Protein AF-A0A504YN11-F1 (afdb_monomer)

InterPro domains:
  IPR012340 Nucleic acid-binding, OB-fold [G3DSA:2.40.50.140] (60-131)
  IPR012340 Nucleic acid-binding, OB-fold [SSF50249] (58-128)
  IPR013238 RNA polymerase III, subunit Rpc25 [PF08292] (62-128)
  IPR036898 RNA polymerase Rpb7-like, N-terminal domain superfamily [G3DSA:3.30.1490.120] (13-59)
  IPR036898 RNA polymerase Rpb7-like, N-terminal domain superfamily [SSF88798] (15-57)
  IPR045113 RNA polymerase subunit Rpb7-like [PTHR12709] (17-128)

Structure (mmCIF, N/CA/C/O backbone):
data_AF-A0A504YN11-F1
#
_entry.id   AF-A0A504YN11-F1
#
loop_
_atom_site.group_PDB
_atom_site.id
_atom_site.type_symbol
_atom_site.label_atom_id
_atom_site.label_alt_id
_atom_site.label_comp_id
_atom_site.label_asym_id
_atom_site.label_entity_id
_atom_site.label_seq_id
_atom_site.pdbx_PDB_ins_code
_atom_site.Cartn_x
_atom_site.Cartn_y
_atom_site.Cartn_z
_atom_site.occupancy
_atom_site.B_iso_or_equiv
_atom_site.auth_seq_id
_atom_site.auth_comp_id
_atom_site.auth_asym_id
_atom_site.auth_atom_id
_atom_site.pdbx_PDB_model_num
ATOM 1 N N . MET A 1 1 ? -18.451 10.244 28.178 1.00 48.88 1 MET A N 1
ATOM 2 C CA . MET A 1 1 ? -18.238 8.788 28.013 1.00 48.88 1 MET A CA 1
ATOM 3 C C . MET A 1 1 ? -17.920 8.411 26.565 1.00 48.88 1 MET A C 1
ATOM 5 O O . MET A 1 1 ? -16.821 7.934 26.334 1.00 48.88 1 MET A O 1
ATOM 9 N N . TYR A 1 2 ? -18.776 8.728 25.580 1.00 44.38 2 TYR A N 1
ATOM 10 C CA . TYR A 1 2 ? -18.493 8.504 24.145 1.00 44.38 2 TYR A CA 1
ATOM 11 C C . TYR A 1 2 ? -17.169 9.116 23.657 1.00 44.38 2 TYR A C 1
ATOM 13 O O . TYR A 1 2 ? -16.413 8.462 22.952 1.00 44.38 2 TYR A O 1
ATOM 21 N N . PHE A 1 3 ? -16.851 10.338 24.091 1.00 40.81 3 PHE A N 1
ATOM 22 C CA . PHE A 1 3 ? -15.636 11.043 23.667 1.00 40.81 3 PHE A CA 1
ATOM 23 C C . PHE A 1 3 ? -14.333 10.333 24.085 1.00 40.81 3 PHE A C 1
ATOM 25 O O . PHE A 1 3 ? -13.377 10.316 23.324 1.00 40.81 3 PHE A O 1
ATOM 32 N N . ILE A 1 4 ? -14.309 9.695 25.261 1.00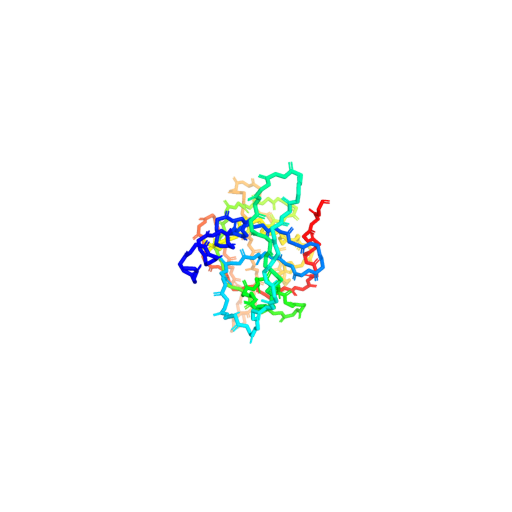 53.28 4 ILE A N 1
ATOM 33 C CA . ILE A 1 4 ? -13.130 8.984 25.791 1.00 53.28 4 ILE A CA 1
ATOM 34 C C . ILE A 1 4 ? -12.960 7.629 25.100 1.00 53.28 4 ILE A C 1
ATOM 36 O O . ILE A 1 4 ? -11.850 7.256 24.741 1.00 53.28 4 ILE A O 1
ATOM 40 N N . LEU A 1 5 ? -14.066 6.921 24.862 1.00 51.34 5 LEU A N 1
ATOM 41 C CA . LEU A 1 5 ? -14.073 5.628 24.175 1.00 51.34 5 LEU A CA 1
ATOM 42 C C . LEU A 1 5 ? -13.631 5.763 22.711 1.00 51.34 5 LEU A C 1
ATOM 44 O O . LEU A 1 5 ? -12.804 4.987 22.242 1.00 51.34 5 LEU A O 1
ATOM 48 N N . VAL A 1 6 ? -14.119 6.796 22.017 1.00 51.69 6 VAL A N 1
ATOM 49 C CA . VAL A 1 6 ? -13.674 7.125 20.655 1.00 51.69 6 VAL A CA 1
ATOM 50 C C . VAL A 1 6 ? -12.191 7.488 20.649 1.00 51.69 6 VAL A C 1
ATOM 52 O O . VAL A 1 6 ? -11.462 6.984 19.802 1.00 51.69 6 VAL A O 1
ATOM 55 N N . TRP A 1 7 ? -11.726 8.291 21.612 1.00 53.16 7 TRP A N 1
ATOM 56 C CA . TRP A 1 7 ? -10.320 8.696 21.699 1.00 53.16 7 TRP A CA 1
ATOM 57 C C . TRP A 1 7 ? -9.374 7.513 21.969 1.00 53.16 7 TRP A C 1
ATOM 59 O O . TRP A 1 7 ? -8.339 7.402 21.318 1.00 53.16 7 TRP A O 1
ATOM 69 N N . PHE A 1 8 ? -9.756 6.581 22.849 1.00 54.69 8 PHE A N 1
ATOM 70 C CA . PHE A 1 8 ? -8.950 5.399 23.180 1.00 54.69 8 PHE A CA 1
ATOM 71 C C . PHE A 1 8 ? -8.854 4.403 22.010 1.00 54.69 8 PHE A C 1
ATOM 73 O O . PHE A 1 8 ? -7.771 3.910 21.700 1.00 54.69 8 PHE A O 1
ATOM 80 N N . VAL A 1 9 ? -9.966 4.150 21.306 1.00 55.06 9 VAL A N 1
ATOM 81 C CA . VAL A 1 9 ? -9.990 3.272 20.120 1.00 55.06 9 VAL A CA 1
ATOM 82 C C . VAL A 1 9 ? -9.194 3.880 18.961 1.00 55.06 9 VAL A C 1
ATOM 84 O O . VAL A 1 9 ? -8.455 3.160 18.285 1.00 55.06 9 VAL A O 1
ATOM 87 N N . PHE A 1 10 ? -9.297 5.200 18.755 1.00 52.62 10 PHE A N 1
ATOM 88 C CA . PHE A 1 10 ? -8.525 5.906 17.729 1.00 52.62 10 PHE A CA 1
ATOM 89 C C . PHE A 1 10 ? -7.020 5.840 18.001 1.00 52.62 10 PHE A C 1
ATOM 91 O O . PHE A 1 10 ? -6.258 5.501 17.100 1.00 52.62 10 PHE A O 1
ATOM 98 N N . TYR A 1 11 ? -6.585 6.123 19.232 1.00 53.16 11 TYR A N 1
ATOM 99 C CA . TYR A 1 11 ? -5.157 6.181 19.552 1.00 53.16 11 TYR A CA 1
ATOM 100 C C . TYR A 1 11 ? -4.481 4.804 19.501 1.00 53.16 11 TYR A C 1
ATOM 102 O O . TYR A 1 11 ? -3.304 4.711 19.165 1.00 53.16 11 TYR A O 1
ATOM 110 N N . PHE A 1 12 ? -5.218 3.728 19.800 1.00 53.09 12 PHE A N 1
ATOM 111 C CA . PHE A 1 12 ? -4.650 2.380 19.814 1.00 53.09 12 PHE A CA 1
ATOM 112 C C . PHE A 1 12 ? -4.548 1.734 18.421 1.00 53.09 12 PHE A C 1
ATOM 114 O O . PHE A 1 12 ? -3.639 0.944 18.199 1.00 53.09 12 PHE A O 1
ATOM 121 N N . SER A 1 13 ? -5.449 2.050 17.481 1.00 54.38 13 SER A N 1
ATOM 122 C CA . SER A 1 13 ? -5.609 1.240 16.253 1.00 54.38 13 SER A CA 1
ATOM 123 C C . SER A 1 13 ? -5.157 1.906 14.950 1.00 54.38 13 SER A C 1
ATOM 125 O O . SER A 1 13 ? -5.135 1.236 13.915 1.00 54.38 13 SER A O 1
ATOM 127 N N . ILE A 1 14 ? -4.809 3.198 14.951 1.00 57.12 14 ILE A N 1
ATOM 128 C CA . ILE A 1 14 ? -4.322 3.854 13.729 1.00 57.12 14 ILE A CA 1
ATOM 129 C C . ILE A 1 14 ? -2.994 3.213 13.307 1.00 57.12 14 ILE A C 1
ATOM 131 O O . ILE A 1 14 ? -2.040 3.160 14.082 1.00 57.12 14 ILE A O 1
ATOM 135 N N . SER A 1 15 ? -2.949 2.732 12.063 1.00 63.88 15 SER A N 1
ATOM 136 C CA . SER A 1 15 ? -1.760 2.160 11.419 1.00 63.88 15 SER A CA 1
ATOM 137 C C . SER A 1 15 ? -1.256 0.843 12.014 1.00 63.88 15 SER A C 1
ATOM 139 O O . SER A 1 15 ? -0.108 0.464 11.780 1.00 63.88 15 SER A O 1
ATOM 141 N N . GLN A 1 16 ? -2.097 0.107 12.748 1.00 69.00 16 GLN A N 1
ATOM 142 C CA . GLN A 1 16 ? -1.768 -1.261 13.147 1.00 69.00 16 GLN A CA 1
ATOM 143 C C . GLN A 1 16 ? -2.162 -2.272 12.069 1.00 69.00 16 GLN A C 1
ATOM 145 O O . GLN A 1 16 ? -3.218 -2.198 11.432 1.00 69.00 16 GLN A O 1
ATOM 150 N N . LEU A 1 17 ? -1.283 -3.249 11.882 1.00 68.12 17 LEU A N 1
ATOM 151 C CA . LEU A 1 17 ? -1.465 -4.366 10.973 1.00 68.12 17 LEU A CA 1
ATOM 152 C C . LEU A 1 17 ? -2.068 -5.526 11.760 1.00 68.12 17 LEU A C 1
ATOM 154 O O . LEU A 1 17 ? -1.425 -6.102 12.635 1.00 68.12 17 LEU A O 1
ATOM 158 N N . ILE A 1 18 ? -3.318 -5.866 11.451 1.00 76.00 18 ILE A N 1
ATOM 159 C CA . ILE A 1 18 ? -4.016 -6.973 12.101 1.00 76.00 18 ILE A CA 1
ATOM 160 C C . ILE A 1 18 ? -3.908 -8.208 11.210 1.00 76.00 18 ILE A C 1
ATOM 162 O O . ILE A 1 18 ? -4.342 -8.202 10.052 1.00 76.00 18 ILE A O 1
ATOM 166 N N . TYR A 1 19 ? -3.356 -9.290 11.764 1.00 72.19 19 TYR A N 1
ATOM 167 C CA . TYR A 1 19 ? -3.198 -10.561 11.061 1.00 72.19 19 TYR A CA 1
ATOM 168 C C . TYR A 1 19 ? -4.534 -11.043 10.473 1.00 72.19 19 TYR A C 1
ATOM 170 O O . TYR A 1 19 ? -5.570 -10.999 11.134 1.00 72.19 19 TYR A O 1
ATOM 178 N N . LYS A 1 20 ? -4.510 -11.499 9.213 1.00 72.88 20 LYS A N 1
ATOM 179 C CA . LYS A 1 20 ? -5.680 -11.908 8.401 1.00 72.88 20 LYS A CA 1
ATOM 180 C C . LYS A 1 20 ? -6.724 -10.827 8.094 1.00 72.88 20 LYS A C 1
ATOM 182 O O . LYS A 1 20 ? -7.577 -11.096 7.253 1.00 72.88 20 LYS A O 1
ATOM 187 N N . VAL A 1 21 ? -6.646 -9.627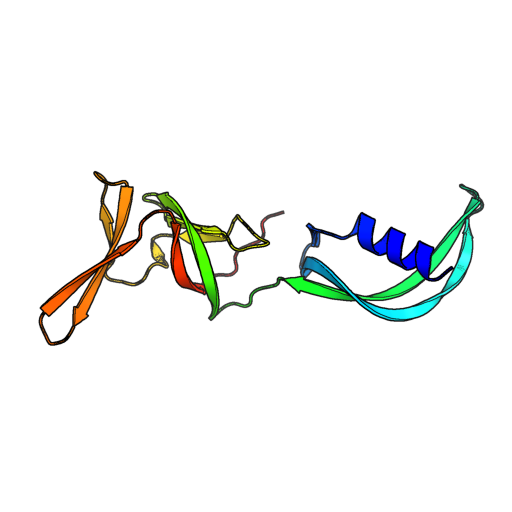 8.668 1.00 77.12 21 VAL A N 1
ATOM 188 C CA . VAL A 1 21 ? -7.562 -8.520 8.351 1.00 77.12 21 VAL A CA 1
ATOM 189 C C . VAL A 1 21 ? -6.899 -7.561 7.369 1.00 77.12 21 VAL A C 1
ATOM 191 O O . VAL A 1 21 ? -7.352 -7.477 6.234 1.00 77.12 21 VAL A O 1
ATOM 194 N N . GLY A 1 22 ? -5.787 -6.924 7.735 1.00 76.38 22 GLY A N 1
ATOM 195 C CA . GLY A 1 22 ? -5.102 -5.936 6.896 1.00 76.38 22 GLY A CA 1
ATOM 196 C C . GLY A 1 22 ? -4.603 -4.735 7.697 1.00 76.38 22 GLY A C 1
ATOM 197 O O . GLY A 1 22 ? -4.465 -4.811 8.919 1.00 76.38 22 GLY A O 1
ATOM 198 N N . LEU A 1 23 ? -4.337 -3.630 6.999 1.00 78.69 23 LEU A N 1
ATOM 199 C CA . LEU A 1 23 ? -3.892 -2.375 7.608 1.00 78.69 23 LEU A CA 1
ATOM 200 C C . LEU A 1 23 ? -5.097 -1.548 8.067 1.00 78.69 23 LEU A C 1
ATOM 202 O O . LEU A 1 23 ? -5.940 -1.181 7.253 1.00 78.69 23 LEU A O 1
ATOM 206 N N . CYS A 1 24 ? -5.170 -1.232 9.355 1.00 80.62 24 CYS A N 1
ATOM 207 C CA . CYS A 1 24 ? -6.250 -0.439 9.935 1.00 80.62 24 CYS A CA 1
ATOM 208 C C . CYS A 1 24 ? -6.048 1.057 9.652 1.00 80.62 24 CYS A C 1
ATOM 210 O O . CYS A 1 24 ? -5.037 1.631 10.054 1.00 80.62 24 CYS A O 1
ATOM 212 N N . ILE A 1 25 ? -7.013 1.691 8.977 1.00 77.88 25 ILE A N 1
ATOM 213 C CA . ILE A 1 25 ? -6.953 3.119 8.627 1.00 77.88 25 ILE A CA 1
ATOM 214 C C . ILE A 1 25 ? -7.737 3.946 9.646 1.00 77.88 25 ILE A C 1
ATOM 216 O O . ILE A 1 25 ? -7.176 4.819 10.305 1.00 77.88 25 ILE A O 1
ATOM 220 N N . SER A 1 26 ? -9.040 3.687 9.774 1.00 79.44 26 SER A N 1
ATOM 221 C CA . SER A 1 26 ? -9.927 4.500 10.608 1.00 79.44 26 SER A CA 1
ATOM 222 C C . SER A 1 26 ? -11.128 3.722 11.141 1.00 79.44 26 SER A C 1
ATOM 224 O O . SER A 1 26 ? -11.594 2.754 10.539 1.00 79.44 26 SER A O 1
ATOM 226 N N . LEU A 1 27 ? -11.659 4.172 12.281 1.00 82.12 27 LEU A N 1
ATOM 227 C CA . LEU A 1 27 ? -12.927 3.678 12.811 1.00 82.12 27 LEU A CA 1
ATOM 228 C C . LEU A 1 27 ? -14.058 4.086 11.862 1.00 82.12 27 LEU A C 1
ATOM 230 O O . LEU A 1 27 ? -14.189 5.266 11.540 1.00 82.12 27 LEU A O 1
ATOM 234 N N . TRP A 1 28 ? -14.870 3.119 11.436 1.00 83.25 28 TRP A N 1
ATOM 235 C CA . TRP A 1 28 ? -16.011 3.385 10.564 1.00 83.25 28 TRP A CA 1
ATOM 236 C C . TRP A 1 28 ? -17.222 3.816 11.391 1.00 83.25 28 TRP A C 1
ATOM 238 O O . TRP A 1 28 ? -17.672 4.954 11.306 1.00 83.25 28 TRP A O 1
ATOM 248 N N . ASP A 1 29 ? -17.722 2.918 12.237 1.00 84.75 29 ASP A N 1
ATOM 249 C CA . ASP A 1 29 ? -18.808 3.201 13.167 1.00 84.75 29 ASP A CA 1
ATOM 250 C C . ASP A 1 29 ? -18.800 2.247 14.365 1.00 84.75 29 ASP A C 1
ATOM 252 O O . ASP A 1 29 ? -18.154 1.197 14.366 1.00 84.75 29 ASP A O 1
ATOM 256 N N . ILE A 1 30 ? -19.535 2.628 15.407 1.00 86.50 30 ILE A N 1
ATOM 257 C CA . ILE A 1 30 ? -19.766 1.797 16.587 1.00 86.50 30 ILE A CA 1
ATOM 258 C C . ILE A 1 30 ? -21.164 1.193 16.461 1.00 86.50 30 ILE A C 1
ATOM 260 O O . ILE A 1 30 ? -22.149 1.922 16.387 1.00 86.50 30 ILE A O 1
ATOM 264 N N . LEU A 1 31 ? -21.250 -0.137 16.452 1.00 89.06 31 LEU A N 1
ATOM 265 C CA . LEU A 1 31 ? -22.507 -0.874 16.306 1.00 89.06 31 LEU A CA 1
ATOM 266 C C . LEU A 1 31 ? -23.221 -1.050 17.645 1.00 89.06 31 LEU A C 1
ATOM 268 O O . LEU A 1 31 ? -24.439 -0.914 17.732 1.00 89.06 31 LEU A O 1
ATOM 272 N N . LYS A 1 32 ? -22.471 -1.401 18.693 1.00 88.12 32 LYS A N 1
ATOM 273 C CA . LYS A 1 32 ? -23.033 -1.684 20.013 1.00 88.12 32 LYS A CA 1
ATOM 274 C C . LYS A 1 32 ? -22.031 -1.354 21.102 1.00 88.12 32 LYS A C 1
ATOM 276 O O . LYS A 1 32 ? -20.864 -1.726 21.011 1.00 88.12 32 LYS A O 1
ATOM 281 N N . ILE A 1 33 ? -22.522 -0.721 22.156 1.00 88.69 33 ILE A N 1
ATOM 282 C CA . ILE A 1 33 ? -21.801 -0.541 23.412 1.00 88.69 33 ILE A CA 1
ATOM 283 C C . ILE A 1 33 ? -22.489 -1.454 24.425 1.00 88.69 33 ILE A C 1
ATOM 285 O O . ILE A 1 33 ? -23.702 -1.373 24.613 1.00 88.69 33 ILE A O 1
ATOM 289 N N . GLY A 1 34 ? -21.731 -2.403 24.960 1.00 84.38 34 GLY A N 1
ATOM 290 C CA . GLY A 1 34 ? -22.165 -3.335 25.990 1.00 84.38 34 GLY A CA 1
ATOM 291 C C . GLY A 1 34 ? -22.062 -2.726 27.383 1.00 84.38 34 GLY A C 1
ATOM 292 O O . GLY A 1 34 ? -21.899 -1.517 27.545 1.00 84.38 34 GLY A O 1
ATOM 293 N N . GLU A 1 35 ? -22.156 -3.584 28.391 1.00 82.44 35 GLU A N 1
ATOM 294 C CA . GLU A 1 35 ? -22.027 -3.149 29.776 1.00 82.44 35 GLU A CA 1
ATOM 295 C C . GLU A 1 35 ? -20.581 -2.771 30.107 1.00 82.44 35 GLU A C 1
ATOM 297 O O . GLU A 1 35 ? -19.616 -3.367 29.615 1.00 82.44 35 GLU A O 1
ATOM 302 N N . SER A 1 36 ? -20.458 -1.733 30.930 1.00 82.88 36 SER A N 1
ATOM 303 C CA . SER A 1 36 ? -19.194 -1.258 31.471 1.00 82.88 36 SER A CA 1
ATOM 304 C C . SER A 1 36 ? -19.015 -1.837 32.868 1.00 82.88 36 SER A C 1
ATOM 306 O O . SER A 1 36 ? -19.890 -1.660 33.713 1.00 82.88 36 SER A O 1
ATOM 308 N N . PHE A 1 37 ? -17.880 -2.476 33.132 1.00 84.62 37 PHE A N 1
ATOM 309 C CA . PHE A 1 37 ? -17.503 -2.901 34.476 1.00 84.62 37 PHE A CA 1
ATOM 310 C C . PHE A 1 37 ? -16.196 -2.237 34.895 1.00 84.62 37 PHE A C 1
ATOM 312 O O . PHE A 1 37 ? -15.361 -1.881 34.062 1.00 84.62 37 PHE A O 1
ATOM 319 N N . ILE A 1 38 ? -16.043 -2.036 36.197 1.00 86.25 38 ILE A N 1
ATOM 320 C CA . ILE A 1 38 ? -14.800 -1.545 36.781 1.00 86.25 38 ILE A CA 1
ATOM 321 C C . ILE A 1 38 ? -13.952 -2.776 37.080 1.00 86.25 38 ILE A C 1
ATOM 323 O O . ILE A 1 38 ? -14.427 -3.708 37.724 1.00 86.25 38 ILE A O 1
ATOM 327 N N . SER A 1 39 ? -12.730 -2.807 36.562 1.00 79.62 39 SER A N 1
ATOM 328 C CA . SER A 1 39 ? -11.778 -3.868 36.874 1.00 79.62 39 SER A CA 1
ATOM 329 C C . SER A 1 39 ? -11.221 -3.652 38.282 1.00 79.62 39 SER A C 1
ATOM 331 O O . SER A 1 39 ? -10.707 -2.580 38.598 1.00 79.62 39 SER A O 1
ATOM 333 N N . ASP A 1 40 ? -11.296 -4.684 39.124 1.00 80.88 40 ASP A N 1
ATOM 334 C CA . ASP A 1 40 ? -10.787 -4.644 40.503 1.00 80.88 40 ASP A CA 1
ATOM 335 C C . ASP A 1 40 ? -9.250 -4.553 40.574 1.00 80.88 40 ASP A C 1
ATOM 337 O O . ASP A 1 40 ? -8.689 -4.278 41.633 1.00 80.88 40 ASP A O 1
ATOM 341 N N . VAL A 1 41 ? -8.553 -4.793 39.456 1.00 83.06 41 VAL A N 1
ATOM 342 C CA . VAL A 1 41 ? -7.083 -4.840 39.391 1.00 83.06 41 VAL A CA 1
ATOM 343 C C . VAL A 1 41 ? -6.471 -3.451 39.204 1.00 83.06 41 VAL A C 1
ATOM 345 O O . VAL A 1 41 ? -5.438 -3.151 39.798 1.00 83.06 41 VAL A O 1
ATOM 348 N N . ASP A 1 42 ? -7.087 -2.601 38.384 1.00 80.81 42 ASP A N 1
ATOM 349 C CA . ASP A 1 42 ? -6.555 -1.290 37.985 1.00 80.81 42 ASP A CA 1
ATOM 350 C C . ASP A 1 42 ? -7.540 -0.128 38.207 1.00 80.81 42 ASP A C 1
ATOM 352 O O . ASP A 1 42 ? -7.179 1.034 38.016 1.00 80.81 42 ASP A O 1
ATOM 356 N N . GLY A 1 43 ? -8.778 -0.417 38.626 1.00 82.06 43 GLY A N 1
ATOM 357 C CA . GLY A 1 43 ? -9.834 0.579 38.799 1.00 82.06 43 GLY A CA 1
ATOM 358 C C . GLY A 1 43 ? -10.307 1.206 37.484 1.00 82.06 43 GLY A C 1
ATOM 359 O O . GLY A 1 43 ? -11.002 2.226 37.510 1.00 82.06 43 GLY A O 1
ATOM 360 N N . ALA A 1 44 ? -9.932 0.635 36.334 1.00 78.88 44 ALA A N 1
ATOM 361 C CA . ALA A 1 44 ? -10.304 1.154 35.028 1.00 78.88 44 ALA A CA 1
ATOM 362 C C . ALA A 1 44 ? -11.697 0.670 34.605 1.00 78.88 44 ALA A C 1
ATOM 364 O O . ALA A 1 44 ? -12.142 -0.430 34.939 1.00 78.88 44 ALA A O 1
ATOM 365 N N . TYR A 1 45 ? -12.389 1.501 33.822 1.00 80.75 45 TYR A N 1
ATOM 366 C CA . TYR A 1 45 ? -13.668 1.141 33.214 1.00 80.75 45 TYR A CA 1
ATOM 367 C C . TYR A 1 45 ? -13.432 0.338 31.932 1.00 80.75 45 TYR A C 1
ATOM 369 O O . TYR A 1 45 ? -13.036 0.894 30.906 1.00 80.75 45 TYR A O 1
ATOM 377 N N . HIS A 1 46 ? -13.749 -0.952 31.960 1.00 80.62 46 HIS A N 1
ATOM 378 C CA . HIS A 1 46 ? -13.764 -1.806 30.780 1.00 80.62 46 HIS A CA 1
ATOM 379 C C . HIS A 1 46 ? -15.169 -1.857 30.205 1.00 80.62 46 HIS A C 1
ATOM 381 O O . HIS A 1 46 ? -16.118 -2.254 30.871 1.00 80.62 46 HIS A O 1
ATOM 387 N N . THR A 1 47 ? -15.306 -1.448 28.948 1.00 83.62 47 THR A N 1
ATOM 388 C CA . THR A 1 47 ? -16.581 -1.504 28.230 1.00 83.62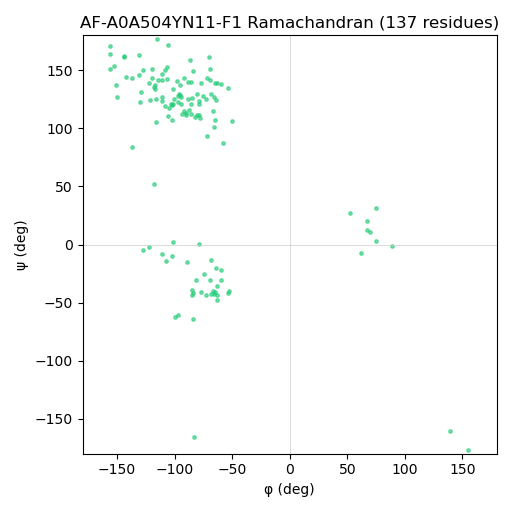 47 THR A CA 1
ATOM 389 C C . THR A 1 47 ? -16.411 -2.359 26.994 1.00 83.62 47 THR A C 1
ATOM 391 O O . THR A 1 47 ? -15.547 -2.083 26.161 1.00 83.62 47 THR A O 1
ATOM 394 N N . GLN A 1 48 ? -17.243 -3.387 26.852 1.00 82.31 48 GLN A N 1
ATOM 395 C CA . GLN A 1 48 ? -17.254 -4.182 25.632 1.00 82.31 48 GLN A CA 1
ATOM 396 C C . GLN A 1 48 ? -17.905 -3.375 24.506 1.00 82.31 48 GLN A C 1
ATOM 398 O O . GLN A 1 48 ? -19.038 -2.920 24.641 1.00 82.31 48 GLN A O 1
ATOM 403 N N . VAL A 1 49 ? -17.217 -3.209 23.376 1.00 85.69 49 VAL A N 1
ATOM 404 C CA . VAL A 1 49 ? -17.736 -2.451 22.229 1.00 85.69 49 VAL A CA 1
ATOM 405 C C . VAL A 1 49 ? -17.616 -3.279 20.959 1.00 85.69 49 VAL A C 1
ATOM 407 O O . VAL A 1 49 ? -16.572 -3.853 20.671 1.00 85.69 49 VAL A O 1
ATOM 410 N N . SER A 1 50 ? -18.704 -3.346 20.195 1.00 86.62 50 SER A N 1
ATOM 411 C CA . SER A 1 50 ? -18.728 -3.878 18.833 1.00 86.62 50 SER A CA 1
ATOM 412 C C . SER A 1 50 ? -18.707 -2.711 17.857 1.00 86.62 50 SER A C 1
ATOM 414 O O . SER A 1 50 ? -19.561 -1.827 17.930 1.00 86.62 50 SER A O 1
ATOM 416 N N . PHE A 1 51 ? -17.748 -2.703 16.941 1.00 87.00 51 PHE A N 1
ATOM 417 C CA . PHE A 1 51 ? -17.534 -1.622 15.984 1.00 87.00 51 PHE A CA 1
ATOM 418 C C . PHE A 1 51 ? -17.067 -2.180 14.641 1.00 87.00 51 PHE A C 1
ATOM 420 O O . PHE A 1 51 ? -16.615 -3.323 14.560 1.00 87.00 51 PHE A O 1
ATOM 427 N N . ARG A 1 52 ? -17.177 -1.373 13.585 1.00 86.12 52 ARG A N 1
ATOM 428 C CA . ARG A 1 52 ? -16.579 -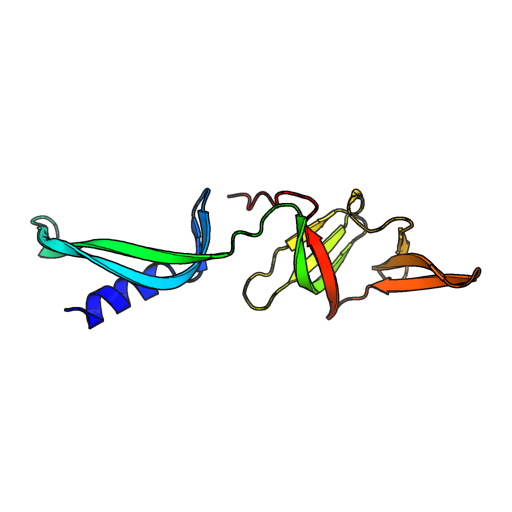1.661 12.280 1.00 86.12 52 ARG A CA 1
ATOM 429 C C . ARG A 1 52 ? -15.382 -0.753 12.067 1.00 86.12 52 ARG A C 1
ATOM 431 O O . ARG A 1 52 ? -15.397 0.418 12.446 1.00 86.12 52 ARG A O 1
ATOM 438 N N . PHE A 1 53 ? -14.347 -1.296 11.446 1.00 84.38 53 PHE A N 1
ATOM 439 C CA . PHE A 1 53 ? -13.117 -0.575 11.147 1.00 84.38 53 PHE A CA 1
ATOM 440 C C . PHE A 1 53 ? -12.862 -0.606 9.641 1.00 84.38 53 PHE A C 1
ATOM 442 O O . PHE A 1 53 ? -13.079 -1.633 8.995 1.00 84.38 53 PHE A O 1
ATOM 449 N N . ALA A 1 54 ? -12.426 0.519 9.084 1.00 84.19 54 ALA A N 1
ATOM 450 C CA . ALA A 1 54 ? -11.976 0.605 7.707 1.00 84.19 54 ALA A CA 1
ATOM 451 C C . ALA A 1 54 ? -10.538 0.086 7.634 1.00 84.19 54 ALA A C 1
ATOM 453 O O . ALA A 1 54 ? -9.609 0.704 8.165 1.00 84.19 54 ALA A O 1
ATOM 454 N N . CYS A 1 55 ? -10.364 -1.061 6.981 1.00 82.12 55 CYS A N 1
ATOM 455 C CA . CYS A 1 55 ? -9.066 -1.695 6.802 1.00 82.12 55 CYS A CA 1
ATOM 456 C C . CYS A 1 55 ? -8.719 -1.780 5.318 1.00 82.12 55 CYS A C 1
ATOM 458 O O . CYS A 1 55 ? -9.544 -2.188 4.501 1.00 82.12 55 CYS A O 1
ATOM 460 N N . PHE A 1 56 ? -7.480 -1.446 4.977 1.00 79.94 56 PHE A N 1
ATOM 461 C CA . PHE A 1 56 ? -6.929 -1.705 3.660 1.00 79.94 56 PHE A CA 1
ATOM 462 C C . PHE A 1 56 ? -6.512 -3.171 3.559 1.00 79.94 56 PHE A C 1
ATOM 464 O O . PHE A 1 56 ? -5.568 -3.626 4.214 1.00 79.94 56 PHE A O 1
ATOM 471 N N . ARG A 1 57 ? -7.255 -3.907 2.735 1.00 82.12 57 ARG A N 1
ATOM 472 C CA . ARG A 1 57 ? -7.013 -5.305 2.396 1.00 82.12 57 ARG A CA 1
ATOM 473 C C . ARG A 1 57 ? -7.231 -5.474 0.893 1.00 82.12 57 ARG A C 1
ATOM 475 O O . ARG A 1 57 ? -8.337 -5.834 0.491 1.00 82.12 57 ARG A O 1
ATOM 482 N N . PRO A 1 58 ? -6.214 -5.186 0.071 1.00 76.00 58 PRO A N 1
ATOM 483 C CA . PRO A 1 58 ? -6.373 -5.315 -1.361 1.00 76.00 58 PRO A CA 1
ATOM 484 C C . PRO A 1 58 ? -6.598 -6.782 -1.735 1.00 76.00 58 PRO A C 1
ATOM 486 O O . PRO A 1 58 ? -5.978 -7.686 -1.163 1.00 76.00 58 PRO A O 1
ATOM 489 N N . SER A 1 59 ? -7.511 -7.014 -2.672 1.00 71.69 59 SER A N 1
ATOM 490 C CA . SER A 1 59 ? -7.810 -8.358 -3.169 1.00 71.69 59 SER A CA 1
ATOM 491 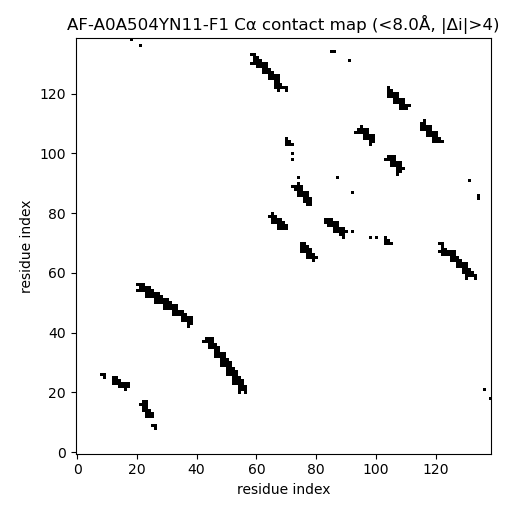C C . SER A 1 59 ? -6.880 -8.744 -4.317 1.00 71.69 59 SER A C 1
ATOM 493 O O . SER A 1 59 ? -6.293 -7.890 -4.982 1.00 71.69 59 SER A O 1
ATOM 495 N N . VAL A 1 60 ? -6.740 -10.051 -4.558 1.00 72.56 60 VAL A N 1
ATOM 496 C CA . VAL A 1 60 ? -6.069 -10.538 -5.771 1.00 72.56 60 VAL A CA 1
ATOM 497 C C . VAL A 1 60 ? -6.848 -10.014 -6.982 1.00 72.56 60 VAL A C 1
ATOM 499 O O . VAL A 1 60 ? -8.076 -9.985 -6.953 1.00 72.56 60 VAL A O 1
ATOM 502 N N . ASP A 1 61 ? -6.123 -9.563 -8.001 1.00 71.94 61 ASP A N 1
ATOM 503 C CA . ASP A 1 61 ? -6.621 -8.938 -9.232 1.00 71.94 61 ASP A CA 1
ATOM 504 C C . ASP A 1 61 ? -7.227 -7.531 -9.076 1.00 71.94 61 ASP A C 1
ATOM 506 O O . ASP A 1 61 ? -7.791 -6.976 -10.021 1.00 71.94 61 ASP A O 1
ATOM 510 N N . GLU A 1 62 ? -7.061 -6.891 -7.916 1.00 73.06 62 GLU A N 1
ATOM 511 C CA . GLU A 1 62 ? -7.451 -5.494 -7.735 1.00 73.06 62 GLU A CA 1
ATOM 512 C C . GLU A 1 62 ? -6.435 -4.541 -8.377 1.00 73.06 62 GLU A C 1
ATOM 514 O O . GLU A 1 62 ? -5.218 -4.730 -8.292 1.00 73.06 62 GLU A O 1
ATOM 519 N N . VAL A 1 63 ? -6.928 -3.490 -9.034 1.00 78.88 63 VAL A N 1
ATOM 520 C CA . VAL A 1 63 ? -6.071 -2.499 -9.688 1.00 78.88 63 VAL A CA 1
ATOM 521 C C . VAL A 1 63 ? -5.779 -1.356 -8.734 1.00 78.88 63 VAL A C 1
ATOM 523 O O . VAL A 1 63 ? -6.676 -0.581 -8.409 1.00 78.88 63 VAL A O 1
ATOM 526 N N . LEU A 1 64 ? -4.514 -1.203 -8.355 1.00 79.75 64 LEU A N 1
ATOM 527 C CA . LEU A 1 64 ? -4.082 -0.123 -7.485 1.00 79.75 64 LEU A CA 1
ATOM 528 C C . LEU A 1 64 ? -3.253 0.925 -8.232 1.00 79.75 64 LEU A C 1
ATOM 530 O O . LEU A 1 64 ? -2.552 0.641 -9.209 1.00 79.75 64 LEU A O 1
ATOM 534 N N . LEU A 1 65 ? -3.348 2.158 -7.742 1.00 84.38 65 LEU A N 1
ATOM 535 C CA . LEU A 1 65 ? -2.593 3.314 -8.212 1.00 84.38 65 LEU A CA 1
ATOM 536 C C . LEU A 1 65 ? -1.597 3.716 -7.135 1.00 84.38 65 LEU A C 1
ATOM 538 O O . LEU A 1 65 ? -1.984 3.939 -5.989 1.00 84.38 65 LEU A O 1
ATOM 542 N N . GLY A 1 66 ? -0.328 3.822 -7.503 1.00 87.75 66 GLY A N 1
ATOM 543 C CA . GLY A 1 66 ? 0.708 4.260 -6.582 1.00 87.75 66 GLY A CA 1
ATOM 544 C C . GLY A 1 66 ? 1.905 4.851 -7.303 1.00 87.75 66 GLY A C 1
ATOM 545 O O . GLY A 1 66 ? 2.020 4.784 -8.526 1.00 87.75 66 GLY A O 1
ATOM 546 N N . THR A 1 67 ? 2.795 5.430 -6.517 1.00 90.12 67 THR A N 1
ATOM 547 C CA . THR A 1 67 ? 4.002 6.102 -6.979 1.00 90.12 67 THR A CA 1
ATOM 548 C C . THR A 1 67 ? 5.205 5.191 -6.788 1.00 90.12 67 THR A C 1
ATOM 550 O O . THR A 1 67 ? 5.391 4.599 -5.723 1.00 90.12 67 THR A O 1
ATOM 553 N N . VAL A 1 68 ? 6.053 5.077 -7.804 1.00 90.31 68 VAL A N 1
ATOM 554 C CA . VAL A 1 68 ? 7.270 4.265 -7.741 1.00 90.31 68 VAL A CA 1
ATOM 555 C C . VAL A 1 68 ? 8.255 4.872 -6.741 1.00 90.31 68 VAL A C 1
ATOM 557 O O . VAL A 1 68 ? 8.790 5.961 -6.947 1.00 90.31 68 VAL A O 1
ATOM 560 N N . LYS A 1 69 ? 8.527 4.152 -5.650 1.00 90.06 69 LYS A N 1
ATOM 561 C CA . LYS A 1 69 ? 9.474 4.560 -4.602 1.00 90.06 69 LYS A CA 1
ATOM 562 C C . LYS A 1 69 ? 10.905 4.181 -4.970 1.00 90.06 69 LYS A C 1
ATOM 564 O O . LYS A 1 69 ? 11.823 4.975 -4.757 1.00 90.06 69 LYS A O 1
ATOM 569 N N . SER A 1 70 ? 11.091 2.980 -5.516 1.00 88.50 70 SER A N 1
ATOM 570 C CA . SER A 1 70 ? 12.376 2.511 -6.033 1.00 88.50 70 SER A CA 1
ATOM 571 C C . SER A 1 70 ? 12.213 1.408 -7.078 1.00 88.50 70 SER A C 1
ATOM 573 O O . SER A 1 70 ? 11.277 0.609 -7.026 1.00 88.50 70 SER A O 1
ATOM 575 N N . CYS A 1 71 ? 13.170 1.345 -8.001 1.00 89.38 71 CYS A N 1
ATOM 576 C CA . CYS A 1 71 ? 13.296 0.291 -9.001 1.00 89.38 71 CYS A CA 1
ATOM 577 C C . CYS A 1 71 ? 14.532 -0.559 -8.691 1.00 89.38 71 CYS A C 1
ATOM 579 O O . CYS A 1 71 ? 15.563 -0.053 -8.248 1.00 89.38 71 CYS A O 1
ATOM 581 N N . SER A 1 72 ? 14.426 -1.869 -8.893 1.00 89.88 72 SER A N 1
ATOM 582 C CA . SER A 1 72 ? 15.538 -2.810 -8.770 1.00 89.88 72 SER A CA 1
ATOM 583 C C . SER A 1 72 ? 15.409 -3.914 -9.815 1.00 89.88 72 SER A C 1
ATOM 585 O O . SER A 1 72 ? 14.312 -4.179 -10.305 1.00 89.88 72 SER A O 1
ATOM 587 N N . LYS A 1 73 ? 16.501 -4.632 -10.096 1.00 89.50 73 LYS A N 1
ATOM 588 C CA . LYS A 1 73 ? 16.478 -5.775 -11.025 1.00 89.50 73 LYS A CA 1
ATOM 589 C C . LYS A 1 73 ? 15.522 -6.901 -10.610 1.00 89.50 73 LYS A C 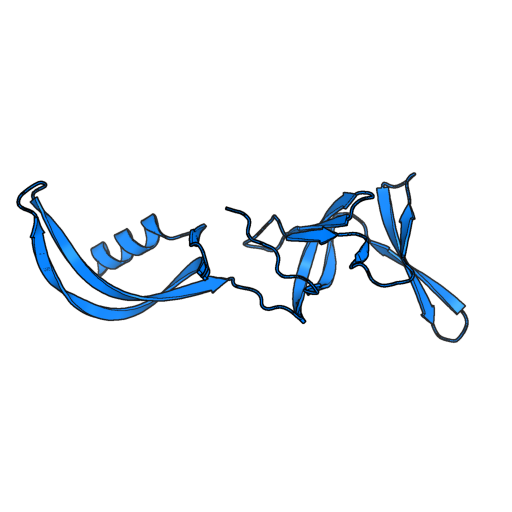1
ATOM 591 O O . LYS A 1 73 ? 15.148 -7.721 -11.434 1.00 89.50 73 LYS A O 1
ATOM 596 N N . PHE A 1 74 ? 15.174 -6.975 -9.326 1.00 87.94 74 PHE A N 1
ATOM 597 C CA . PHE A 1 74 ? 14.283 -8.005 -8.793 1.00 87.94 74 PHE A CA 1
ATOM 598 C C . PHE A 1 74 ? 12.807 -7.590 -8.856 1.00 87.94 74 PHE A C 1
ATOM 600 O O . PHE A 1 74 ? 11.930 -8.440 -8.696 1.00 87.94 74 PHE A O 1
ATOM 607 N N . GLY A 1 75 ? 12.525 -6.302 -9.067 1.00 87.00 75 GLY A N 1
ATOM 608 C CA . GLY A 1 75 ? 11.176 -5.760 -8.998 1.00 87.00 75 GLY A CA 1
ATOM 609 C C . GLY A 1 75 ? 11.121 -4.273 -8.659 1.00 87.00 75 GLY A C 1
ATOM 610 O O . GLY A 1 75 ? 12.144 -3.598 -8.501 1.00 87.00 75 GLY A O 1
ATOM 611 N N . ILE A 1 76 ? 9.900 -3.772 -8.521 1.00 88.31 76 ILE A N 1
ATOM 612 C CA . ILE A 1 76 ? 9.582 -2.363 -8.283 1.00 88.31 76 ILE A CA 1
ATOM 613 C C . ILE A 1 76 ? 8.903 -2.232 -6.919 1.00 88.31 76 ILE A C 1
ATOM 615 O O . ILE A 1 76 ? 7.989 -2.992 -6.600 1.00 88.31 76 ILE A O 1
ATOM 619 N N . ARG A 1 77 ? 9.336 -1.255 -6.116 1.00 88.06 77 ARG A N 1
ATOM 620 C CA . ARG A 1 77 ? 8.630 -0.845 -4.898 1.00 88.06 77 ARG A CA 1
ATOM 621 C C . ARG A 1 77 ? 7.736 0.343 -5.190 1.00 88.06 77 ARG A C 1
ATOM 623 O O . ARG A 1 77 ? 8.195 1.364 -5.703 1.00 88.06 77 ARG A O 1
ATOM 630 N N . VAL A 1 78 ? 6.479 0.221 -4.801 1.00 87.31 78 VAL A N 1
ATOM 631 C CA . VAL A 1 78 ? 5.447 1.236 -4.977 1.00 87.31 78 VAL A CA 1
ATOM 632 C C . VAL A 1 78 ? 4.968 1.693 -3.610 1.00 87.31 78 VAL A C 1
ATOM 634 O O . VAL A 1 78 ? 4.755 0.890 -2.706 1.00 87.31 78 VAL A O 1
ATOM 637 N N . SER A 1 79 ? 4.798 3.001 -3.485 1.00 86.19 79 SER A N 1
ATOM 638 C CA . SER A 1 79 ? 4.205 3.656 -2.331 1.00 86.19 79 SER A CA 1
ATOM 639 C C . SER A 1 79 ? 2.854 4.239 -2.717 1.00 86.19 79 SER A C 1
ATOM 641 O O . SER A 1 79 ? 2.655 4.726 -3.827 1.00 86.19 79 SER A O 1
ATOM 643 N N . MET A 1 80 ? 1.933 4.234 -1.772 1.00 83.06 80 MET A N 1
ATOM 644 C CA . MET A 1 80 ? 0.672 4.965 -1.792 1.00 83.06 80 MET A CA 1
ATOM 645 C C . MET A 1 80 ? 0.686 5.992 -0.665 1.00 83.06 80 MET A C 1
ATOM 647 O O . MET A 1 80 ? 1.621 6.038 0.132 1.00 83.06 80 MET A O 1
ATOM 651 N N . ASN A 1 81 ? -0.369 6.797 -0.577 1.00 79.25 81 ASN A N 1
ATOM 652 C CA . ASN A 1 81 ? -0.475 7.849 0.435 1.00 79.25 81 ASN A CA 1
ATOM 653 C C . ASN A 1 81 ? -0.415 7.324 1.881 1.00 79.25 81 ASN A C 1
ATOM 655 O O . ASN A 1 81 ? 0.035 8.048 2.759 1.00 79.25 81 ASN A O 1
ATOM 659 N N . PHE A 1 82 ? -0.887 6.100 2.133 1.00 75.38 82 PHE A N 1
ATOM 660 C CA . PHE A 1 82 ? -0.990 5.517 3.480 1.00 75.38 82 PHE A CA 1
ATOM 661 C C . PHE A 1 82 ? -0.216 4.197 3.647 1.00 75.38 82 PHE A C 1
ATOM 663 O O . PHE A 1 82 ? -0.251 3.611 4.728 1.00 75.38 82 PHE A O 1
ATOM 670 N N . PHE A 1 83 ? 0.421 3.688 2.587 1.00 76.81 83 PHE A N 1
ATOM 671 C CA . PHE A 1 83 ? 1.133 2.410 2.618 1.00 76.81 83 PHE A CA 1
ATOM 672 C C . PHE A 1 83 ? 2.315 2.400 1.649 1.00 76.81 83 PHE A C 1
ATOM 674 O O . PHE A 1 83 ? 2.154 2.666 0.461 1.00 76.81 83 PHE A O 1
ATOM 681 N N . ASP A 1 84 ? 3.495 2.058 2.152 1.00 76.88 84 ASP A N 1
ATOM 682 C CA . ASP A 1 84 ? 4.762 2.347 1.476 1.00 76.88 84 ASP A CA 1
ATOM 683 C C . ASP A 1 84 ? 5.458 1.125 0.872 1.00 76.88 84 ASP A C 1
ATOM 685 O O . ASP A 1 84 ? 6.449 1.279 0.152 1.00 76.88 84 ASP A O 1
ATOM 689 N N . ASP A 1 85 ? 5.024 -0.077 1.253 1.00 75.75 85 ASP A N 1
ATOM 690 C CA . ASP A 1 85 ? 5.788 -1.312 1.058 1.00 75.75 85 ASP A CA 1
ATOM 691 C C . ASP A 1 85 ? 5.051 -2.297 0.149 1.00 75.75 85 ASP A C 1
ATOM 693 O O . ASP A 1 85 ? 4.820 -3.459 0.479 1.00 75.75 85 ASP A O 1
ATOM 697 N N . ILE A 1 86 ? 4.642 -1.816 -1.028 1.00 81.94 86 ILE A N 1
ATOM 698 C CA . ILE A 1 86 ? 4.107 -2.678 -2.085 1.00 81.94 86 ILE A CA 1
ATOM 699 C C . ILE A 1 86 ? 5.274 -3.110 -2.959 1.00 81.94 86 ILE A C 1
ATOM 701 O O . ILE A 1 86 ? 5.866 -2.296 -3.668 1.00 81.94 86 ILE A O 1
ATOM 705 N N . TYR A 1 87 ? 5.594 -4.399 -2.930 1.00 84.31 87 TYR A N 1
ATOM 706 C CA . TYR A 1 87 ? 6.642 -4.974 -3.762 1.00 84.31 87 TYR A CA 1
ATOM 707 C C . TYR A 1 87 ? 6.051 -5.744 -4.943 1.00 84.31 87 TYR A C 1
ATOM 709 O O . TYR A 1 87 ? 5.306 -6.707 -4.761 1.00 84.31 87 TYR A O 1
ATOM 717 N N . ILE A 1 88 ? 6.406 -5.329 -6.158 1.00 83.88 88 ILE A N 1
ATOM 718 C CA . ILE A 1 88 ? 6.029 -6.000 -7.403 1.00 83.88 88 ILE A CA 1
ATOM 719 C C . ILE A 1 88 ? 7.266 -6.733 -7.930 1.00 83.88 88 ILE A C 1
ATOM 721 O O . ILE A 1 88 ? 8.213 -6.068 -8.355 1.00 83.88 88 ILE A O 1
ATOM 725 N N . PRO A 1 89 ? 7.292 -8.075 -7.920 1.00 86.31 89 PRO A N 1
ATOM 726 C CA . PRO A 1 89 ? 8.417 -8.827 -8.462 1.00 86.31 89 PRO A CA 1
ATOM 727 C C . PRO A 1 89 ? 8.490 -8.698 -9.989 1.00 86.31 89 PRO A C 1
ATOM 729 O O . PRO A 1 89 ? 7.465 -8.563 -10.659 1.00 86.31 89 PRO A O 1
ATOM 732 N N . ALA A 1 90 ? 9.704 -8.797 -10.533 1.00 85.00 90 ALA A N 1
ATOM 733 C CA . ALA A 1 90 ? 9.988 -8.709 -11.966 1.00 85.00 90 ALA A CA 1
ATOM 734 C C . ALA A 1 90 ? 9.138 -9.669 -12.818 1.00 85.00 90 ALA A C 1
ATOM 736 O O . ALA A 1 90 ? 8.614 -9.278 -13.856 1.00 85.00 90 ALA A O 1
ATOM 737 N N . ASP A 1 91 ? 8.918 -10.897 -12.341 1.00 83.38 91 ASP A N 1
ATOM 738 C CA . ASP A 1 91 ? 8.154 -11.928 -13.063 1.00 83.38 91 ASP A CA 1
ATOM 739 C C . ASP A 1 91 ? 6.677 -11.556 -13.276 1.00 83.38 91 ASP A C 1
ATOM 741 O O . ASP A 1 91 ? 5.996 -12.125 -14.131 1.00 83.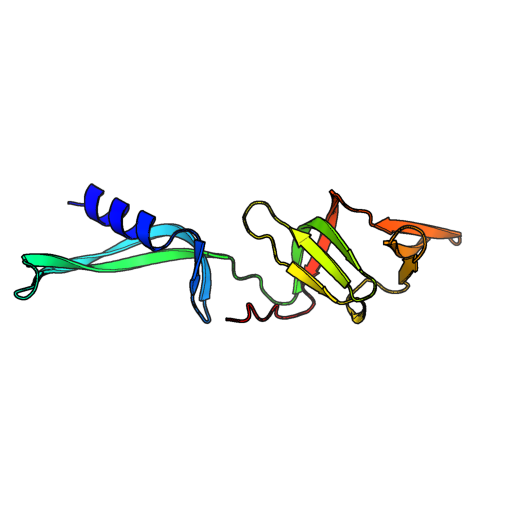38 91 ASP A O 1
ATOM 745 N N . LYS A 1 92 ? 6.169 -10.611 -12.475 1.00 78.81 92 LYS A N 1
ATOM 746 C CA . LYS A 1 92 ? 4.788 -10.114 -12.516 1.00 78.81 92 LYS A CA 1
ATOM 747 C C . LYS A 1 92 ? 4.659 -8.765 -13.220 1.00 78.81 92 LYS A C 1
ATOM 749 O O . LYS A 1 92 ? 3.557 -8.220 -13.267 1.00 78.81 92 LYS A O 1
ATOM 754 N N . LEU A 1 93 ? 5.753 -8.217 -13.748 1.00 81.56 93 LEU A N 1
ATOM 755 C CA . LEU A 1 93 ? 5.690 -7.052 -14.623 1.00 81.56 93 LEU A CA 1
ATOM 756 C C . LEU A 1 93 ? 5.069 -7.433 -15.972 1.00 81.56 93 LEU A C 1
ATOM 758 O O . LEU A 1 93 ? 4.963 -8.608 -16.329 1.00 81.56 93 LEU A O 1
ATOM 762 N N . ARG A 1 94 ? 4.595 -6.424 -16.707 1.00 77.31 94 ARG A N 1
ATOM 763 C CA . ARG A 1 94 ? 3.994 -6.642 -18.025 1.00 77.31 94 ARG A CA 1
ATOM 764 C C . ARG A 1 94 ? 5.070 -7.086 -19.003 1.00 77.31 94 ARG A C 1
ATOM 766 O O . ARG A 1 94 ? 6.083 -6.414 -19.144 1.00 77.31 94 ARG A O 1
ATOM 773 N N . HIS A 1 95 ? 4.808 -8.173 -19.716 1.00 78.81 95 HIS A N 1
ATOM 774 C CA . HIS A 1 95 ? 5.706 -8.669 -20.752 1.00 78.81 95 HIS A CA 1
ATOM 775 C C . HIS A 1 95 ? 5.329 -8.090 -22.120 1.00 78.81 95 HIS A C 1
ATOM 777 O O . HIS A 1 95 ? 4.132 -7.960 -22.397 1.00 78.81 95 HIS A O 1
ATOM 783 N N . PRO A 1 96 ? 6.308 -7.779 -22.984 1.00 85.62 96 PRO A N 1
ATOM 784 C CA . PRO A 1 96 ? 7.757 -7.861 -22.756 1.00 85.62 96 PRO A CA 1
ATOM 785 C C . PRO A 1 96 ? 8.310 -6.658 -21.963 1.00 85.62 96 PRO A C 1
ATOM 787 O O . PRO A 1 96 ? 8.072 -5.508 -22.316 1.00 85.62 96 PRO A O 1
ATOM 790 N N . SER A 1 97 ? 9.075 -6.913 -20.895 1.00 86.00 97 SER A N 1
ATOM 791 C CA . SER A 1 97 ? 9.789 -5.866 -20.142 1.00 86.00 97 SER A CA 1
ATOM 792 C C . SER A 1 97 ? 11.249 -6.232 -19.908 1.00 86.00 97 SER A C 1
ATOM 794 O O . SER A 1 97 ? 11.554 -7.399 -19.655 1.00 86.00 97 SER A O 1
ATOM 796 N N . ARG A 1 98 ? 12.135 -5.233 -19.908 1.00 89.06 98 ARG A N 1
ATOM 797 C CA . ARG A 1 98 ? 13.568 -5.376 -19.620 1.00 89.06 98 ARG A CA 1
ATOM 798 C C . ARG A 1 98 ? 14.026 -4.399 -18.542 1.00 89.06 98 ARG A C 1
ATOM 800 O O . ARG A 1 98 ? 13.488 -3.301 -18.415 1.00 89.06 98 ARG A O 1
ATOM 807 N N . PHE A 1 99 ? 15.038 -4.798 -17.777 1.00 88.81 99 PHE A N 1
ATOM 808 C CA . PHE A 1 99 ? 15.685 -3.922 -16.804 1.00 88.81 99 PHE A CA 1
ATOM 809 C C . PHE A 1 99 ? 16.909 -3.253 -17.430 1.00 88.81 99 PHE A C 1
ATOM 811 O O . PHE A 1 99 ? 17.785 -3.928 -17.971 1.00 88.81 99 PHE A O 1
ATOM 818 N N . ASP A 1 100 ? 16.967 -1.931 -17.339 1.00 89.38 100 ASP A N 1
ATOM 819 C CA . ASP A 1 100 ? 18.106 -1.121 -17.747 1.00 89.38 100 ASP A CA 1
ATOM 820 C C . ASP A 1 100 ? 19.059 -0.943 -16.555 1.00 89.38 100 ASP A C 1
ATOM 822 O O . ASP A 1 100 ? 18.733 -0.276 -15.570 1.00 89.38 100 ASP A O 1
ATOM 826 N N . TYR A 1 101 ? 20.241 -1.560 -16.638 1.00 87.12 101 TYR A N 1
ATOM 827 C CA . TYR A 1 101 ? 21.253 -1.515 -15.580 1.00 87.12 101 TYR A CA 1
ATOM 828 C C . TYR A 1 101 ? 21.991 -0.180 -15.493 1.00 87.12 101 TYR A C 1
ATOM 830 O O . TYR A 1 101 ? 22.494 0.139 -14.417 1.00 87.12 101 TYR A O 1
ATOM 838 N N . GLU A 1 102 ? 22.076 0.579 -16.587 1.00 86.44 102 GLU A N 1
ATOM 839 C CA . GLU A 1 102 ? 22.806 1.850 -16.590 1.00 86.44 102 GLU A CA 1
ATOM 840 C C . GLU A 1 102 ? 22.033 2.906 -15.813 1.00 86.44 102 GLU A C 1
ATOM 842 O O . GLU A 1 102 ? 22.598 3.632 -14.996 1.00 86.44 102 GLU A O 1
ATOM 847 N N . GLN A 1 103 ? 20.721 2.953 -16.034 1.00 82.88 103 GLN A N 1
ATOM 848 C CA . GLN A 1 103 ? 19.865 3.956 -15.416 1.00 82.88 103 GLN A CA 1
ATOM 849 C C . GLN A 1 103 ? 19.058 3.419 -14.221 1.00 82.88 103 GLN A C 1
ATOM 851 O O . GLN A 1 103 ? 18.461 4.200 -13.484 1.00 82.88 103 GLN A O 1
ATOM 856 N N . GLY A 1 104 ? 19.047 2.101 -14.001 1.00 86.44 104 GLY A N 1
ATOM 857 C CA . GLY A 1 104 ? 18.408 1.469 -12.846 1.00 86.44 104 GLY A CA 1
ATOM 858 C C . GLY A 1 104 ? 16.878 1.414 -12.909 1.00 86.44 104 GLY A C 1
ATOM 859 O O . GLY A 1 104 ? 16.230 1.439 -11.860 1.00 86.44 104 GLY A O 1
ATOM 860 N N . SER A 1 105 ? 16.304 1.314 -14.109 1.00 87.88 105 SER A N 1
ATOM 861 C CA . SER A 1 105 ? 14.856 1.426 -14.339 1.00 87.88 105 SER A CA 1
ATOM 862 C C . SER A 1 105 ? 14.300 0.301 -15.200 1.00 87.88 105 SER A C 1
ATOM 864 O O . SER A 1 105 ? 15.033 -0.414 -15.882 1.00 87.88 105 SER A O 1
ATOM 866 N N . TRP A 1 106 ? 12.979 0.141 -15.165 1.00 89.62 106 TRP A N 1
ATOM 867 C CA . TRP A 1 106 ? 12.277 -0.848 -15.979 1.00 89.62 106 TRP A CA 1
ATOM 868 C C . TRP A 1 106 ? 11.761 -0.215 -17.264 1.00 89.62 106 TRP A C 1
ATOM 870 O O . TRP A 1 106 ? 11.217 0.885 -17.243 1.00 89.62 106 TRP A O 1
ATOM 880 N N . ILE A 1 107 ? 11.917 -0.926 -18.374 1.00 89.06 107 ILE A N 1
ATOM 881 C CA . ILE A 1 107 ? 11.393 -0.539 -19.680 1.00 89.06 107 ILE A CA 1
ATOM 882 C C . ILE A 1 107 ? 10.377 -1.596 -20.086 1.00 89.06 107 ILE A C 1
ATOM 884 O O . ILE A 1 107 ? 10.673 -2.792 -20.086 1.00 89.06 107 ILE A O 1
ATOM 888 N N . TRP A 1 108 ? 9.168 -1.150 -20.391 1.00 87.75 108 TRP A N 1
ATOM 889 C CA . TRP A 1 108 ? 8.110 -1.972 -20.947 1.00 87.75 108 TRP A CA 1
ATOM 890 C C . TRP A 1 108 ? 8.008 -1.703 -22.445 1.00 87.75 108 TRP A C 1
ATOM 892 O O . TRP A 1 108 ? 7.764 -0.573 -22.862 1.00 87.75 108 TRP A O 1
ATOM 902 N N . GLU A 1 109 ? 8.203 -2.742 -23.247 1.00 85.25 109 GLU A N 1
ATOM 903 C CA . GLU A 1 109 ? 8.113 -2.672 -24.700 1.00 85.25 109 GLU A CA 1
ATOM 904 C C . GLU A 1 109 ? 6.712 -3.120 -25.118 1.00 85.25 109 GLU A C 1
ATOM 906 O O . GLU A 1 109 ? 6.217 -4.163 -24.686 1.00 85.25 109 GLU A O 1
ATOM 911 N N . TYR A 1 110 ? 6.037 -2.329 -25.945 1.00 81.06 110 TYR A N 1
ATOM 912 C CA . TYR A 1 110 ? 4.722 -2.683 -26.463 1.00 81.06 110 TYR A CA 1
ATOM 913 C C . TYR A 1 110 ? 4.615 -2.350 -27.947 1.00 81.06 110 TYR A C 1
ATOM 915 O O . TYR A 1 110 ? 5.156 -1.358 -28.427 1.00 81.06 110 TYR A O 1
ATOM 923 N N . ALA A 1 111 ? 3.909 -3.204 -28.685 1.00 80.62 1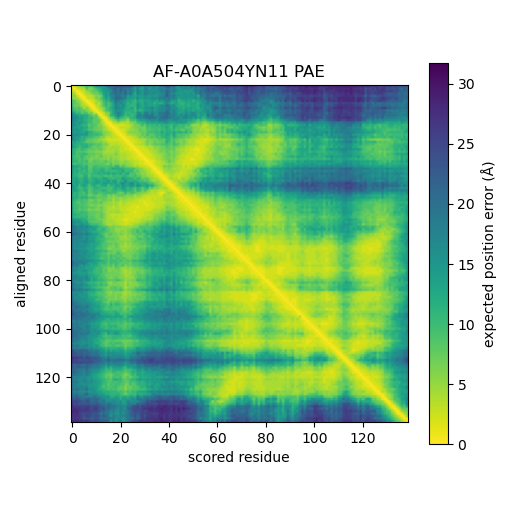11 ALA A N 1
ATOM 924 C CA . ALA A 1 111 ? 3.603 -2.946 -30.083 1.00 80.62 111 ALA A CA 1
ATOM 925 C C . ALA A 1 111 ? 2.432 -1.960 -30.167 1.00 80.62 111 ALA A C 1
ATOM 927 O O . ALA A 1 111 ? 1.352 -2.228 -29.631 1.00 80.62 111 ALA A O 1
ATOM 928 N N . TYR A 1 112 ? 2.635 -0.841 -30.852 1.00 76.50 112 TYR A N 1
ATOM 929 C CA . TYR A 1 112 ? 1.604 0.148 -31.135 1.00 76.50 112 TYR A CA 1
ATOM 930 C C . TYR A 1 112 ? 1.630 0.478 -32.626 1.00 76.50 112 TYR A C 1
ATOM 932 O O . TYR A 1 112 ? 2.667 0.850 -33.159 1.00 76.50 112 TYR A O 1
ATOM 940 N N . GLU A 1 113 ? 0.502 0.282 -33.314 1.00 79.62 113 GLU A N 1
ATOM 941 C CA . GLU A 1 113 ? 0.353 0.578 -34.753 1.00 79.62 113 GLU A CA 1
ATOM 942 C C . GLU A 1 113 ? 1.431 -0.046 -35.673 1.00 79.62 113 GLU A C 1
ATOM 944 O O . GLU A 1 113 ? 1.695 0.441 -36.766 1.00 79.62 113 GLU A O 1
ATOM 949 N N . GLY A 1 114 ? 2.020 -1.177 -35.266 1.00 77.62 114 GLY A N 1
ATOM 950 C CA . GLY A 1 114 ? 3.060 -1.873 -36.034 1.00 77.62 114 GLY A CA 1
ATOM 951 C C . GLY A 1 114 ? 4.492 -1.417 -35.736 1.00 77.62 114 GLY A C 1
ATOM 952 O O . GLY A 1 114 ? 5.424 -2.013 -36.272 1.00 77.62 114 GLY A O 1
ATOM 953 N N . GLU A 1 115 ? 4.674 -0.439 -34.848 1.00 78.69 115 GLU A N 1
ATOM 954 C CA . GLU A 1 115 ? 5.973 -0.010 -34.325 1.00 78.69 115 GLU A CA 1
ATOM 955 C C . GLU A 1 115 ? 6.168 -0.465 -32.869 1.00 78.69 115 GLU A C 1
ATOM 957 O O . GLU A 1 115 ? 5.210 -0.661 -32.113 1.00 78.69 115 GLU A O 1
ATOM 962 N N . THR A 1 116 ? 7.425 -0.658 -32.466 1.00 80.25 116 THR A N 1
ATOM 963 C CA . THR A 1 116 ? 7.779 -0.965 -31.076 1.00 80.25 116 THR A CA 1
ATOM 964 C C . THR A 1 116 ? 7.924 0.342 -30.307 1.00 80.25 116 THR A C 1
ATOM 966 O O . THR A 1 116 ? 8.849 1.112 -30.559 1.00 80.25 116 THR A O 1
ATOM 969 N N . ALA A 1 117 ? 7.021 0.588 -29.361 1.00 83.69 117 ALA A N 1
ATOM 970 C CA . ALA A 1 117 ? 7.101 1.702 -28.430 1.00 83.69 117 ALA A CA 1
ATOM 971 C C . ALA A 1 117 ? 7.689 1.232 -27.092 1.00 83.69 117 ALA A C 1
ATOM 973 O O . ALA A 1 117 ? 7.364 0.153 -26.594 1.00 83.69 117 ALA A O 1
ATOM 974 N N . GLU A 1 118 ? 8.539 2.062 -26.490 1.00 84.81 118 GLU A N 1
ATOM 975 C CA . GLU A 1 118 ? 9.149 1.791 -25.188 1.00 84.81 118 GLU A CA 1
ATOM 976 C C . GLU A 1 118 ? 8.578 2.753 -24.140 1.00 84.81 118 GLU A C 1
ATOM 978 O O . GLU A 1 118 ? 8.654 3.973 -24.288 1.00 84.81 118 GLU A O 1
ATOM 983 N N . LEU A 1 119 ? 8.005 2.211 -23.064 1.00 85.56 119 LEU A N 1
ATOM 984 C CA . LEU A 1 119 ? 7.605 2.975 -21.888 1.00 85.56 119 LEU A CA 1
ATOM 985 C C . LEU A 1 119 ? 8.600 2.720 -20.765 1.00 85.56 119 LEU A C 1
ATOM 987 O O . LEU A 1 119 ? 8.721 1.608 -20.253 1.00 85.56 119 LEU A O 1
ATOM 991 N N . ARG A 1 120 ? 9.275 3.777 -20.344 1.00 86.81 120 ARG A N 1
ATOM 992 C CA . ARG A 1 120 ? 10.198 3.735 -19.222 1.00 86.81 120 ARG A CA 1
ATOM 993 C C . ARG A 1 120 ? 9.464 4.017 -17.911 1.00 86.81 120 ARG A C 1
ATOM 995 O O . ARG A 1 120 ? 8.574 4.858 -17.874 1.00 86.81 120 ARG A O 1
ATOM 1002 N N . ILE A 1 121 ? 9.827 3.284 -16.863 1.00 87.50 121 ILE A N 1
ATOM 1003 C CA . ILE A 1 121 ? 9.284 3.427 -15.512 1.00 87.50 121 ILE A CA 1
ATOM 1004 C C . ILE A 1 121 ? 10.417 3.872 -14.593 1.00 87.50 121 ILE A C 1
ATOM 1006 O O . ILE A 1 121 ? 11.280 3.068 -14.219 1.00 87.50 121 ILE A O 1
ATOM 1010 N N . ASP A 1 122 ? 10.391 5.144 -14.217 1.00 87.25 122 ASP A N 1
ATOM 1011 C CA . ASP A 1 122 ? 11.373 5.769 -13.347 1.00 87.25 122 ASP A CA 1
ATOM 1012 C C . ASP A 1 122 ? 10.818 6.011 -11.935 1.00 87.25 12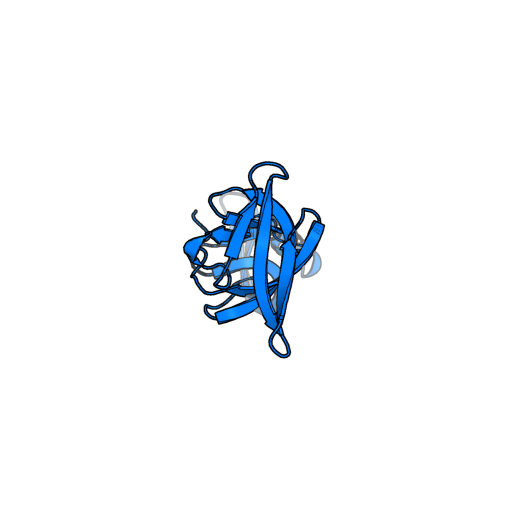2 ASP A C 1
ATOM 1014 O O . ASP A 1 122 ? 9.646 5.799 -11.605 1.00 87.25 122 ASP A O 1
ATOM 1018 N N . ARG A 1 123 ? 11.713 6.427 -11.038 1.00 87.06 123 ARG A N 1
ATOM 1019 C CA . ARG A 1 123 ? 11.342 6.802 -9.675 1.00 87.06 123 ARG A CA 1
ATOM 1020 C C . ARG A 1 123 ? 10.409 8.015 -9.704 1.00 87.06 123 ARG A C 1
ATOM 1022 O O . ARG A 1 123 ? 10.688 8.990 -10.390 1.00 87.06 123 ARG A O 1
ATOM 1029 N N . ASN A 1 124 ? 9.383 7.984 -8.858 1.00 87.81 124 ASN A N 1
ATOM 1030 C CA . ASN A 1 124 ? 8.300 8.965 -8.748 1.00 87.81 124 ASN A CA 1
ATOM 1031 C C . ASN A 1 124 ? 7.237 8.911 -9.855 1.00 87.81 124 ASN A C 1
ATOM 1033 O O . ASN A 1 124 ? 6.286 9.692 -9.796 1.00 87.81 124 ASN A O 1
ATOM 1037 N N . ASP A 1 125 ? 7.320 7.965 -10.792 1.00 87.00 125 ASP A N 1
ATOM 1038 C CA . ASP A 1 125 ? 6.238 7.764 -11.751 1.00 87.00 125 ASP A CA 1
ATOM 1039 C C . ASP A 1 125 ? 4.999 7.188 -11.070 1.00 87.00 125 ASP A C 1
ATOM 1041 O O . ASP A 1 125 ? 5.075 6.336 -10.179 1.00 87.00 125 ASP A O 1
ATOM 1045 N N . THR A 1 126 ? 3.833 7.660 -11.504 1.00 84.56 126 THR A N 1
ATOM 1046 C CA . THR A 1 126 ? 2.550 7.119 -11.053 1.00 84.56 126 THR A CA 1
ATOM 1047 C C . THR A 1 126 ? 2.173 5.952 -11.948 1.00 84.56 126 THR A C 1
ATOM 1049 O O . THR A 1 126 ? 1.924 6.132 -13.139 1.00 84.56 126 THR A O 1
ATOM 1052 N N . ILE A 1 127 ? 2.104 4.753 -11.375 1.00 82.69 127 ILE A N 1
ATOM 1053 C CA . ILE A 1 127 ? 1.779 3.538 -12.115 1.00 82.69 127 ILE A CA 1
ATOM 1054 C C . ILE A 1 127 ? 0.449 2.947 -11.657 1.00 82.69 127 ILE A C 1
ATOM 1056 O O . ILE A 1 127 ? 0.110 2.927 -10.472 1.00 82.69 127 ILE A O 1
ATOM 1060 N N . ARG A 1 128 ? -0.305 2.434 -12.634 1.00 79.00 128 ARG A N 1
ATOM 1061 C CA . ARG A 1 128 ? -1.519 1.646 -12.415 1.00 79.00 128 ARG A CA 1
ATOM 1062 C C . ARG A 1 128 ? -1.187 0.174 -12.613 1.00 79.00 128 ARG A C 1
ATOM 1064 O O . ARG A 1 128 ? -0.985 -0.255 -13.754 1.00 79.00 128 ARG A O 1
ATOM 1071 N N . ASN A 1 129 ? -1.137 -0.591 -11.525 1.00 68.25 129 ASN A N 1
ATOM 1072 C CA . ASN A 1 129 ? -0.837 -2.017 -11.596 1.00 68.25 129 ASN A CA 1
ATOM 1073 C C . ASN A 1 129 ? -1.975 -2.878 -11.044 1.00 68.25 129 ASN A C 1
ATOM 1075 O O . ASN A 1 129 ? -2.635 -2.508 -10.078 1.00 68.25 129 ASN A O 1
ATOM 1079 N N . VAL A 1 130 ? -2.189 -4.030 -11.676 1.00 58.53 130 VAL A N 1
ATOM 1080 C CA . VAL A 1 130 ? -3.100 -5.070 -11.191 1.00 58.53 130 VAL A CA 1
ATOM 1081 C C . VAL A 1 130 ? -2.322 -5.923 -10.196 1.00 58.53 130 VAL A C 1
ATOM 1083 O O . VAL A 1 130 ? -1.231 -6.402 -10.511 1.00 58.53 130 VAL A O 1
ATOM 1086 N N . LEU A 1 131 ? -2.837 -6.100 -8.984 1.00 60.12 131 LEU A N 1
ATOM 1087 C CA . LEU A 1 131 ? -2.214 -6.967 -7.993 1.00 60.12 131 LEU A CA 1
ATOM 1088 C C . LEU A 1 131 ? -2.385 -8.433 -8.390 1.00 60.12 131 LEU A C 1
ATOM 1090 O O . LEU A 1 131 ? -3.360 -9.082 -8.038 1.00 60.12 131 LEU A O 1
ATOM 1094 N N . LEU A 1 132 ? -1.393 -8.974 -9.094 1.00 50.75 132 LEU A N 1
ATOM 1095 C CA . LEU A 1 132 ? -1.378 -10.376 -9.530 1.00 50.75 132 LEU A CA 1
ATOM 1096 C C . LEU A 1 132 ? -0.968 -11.367 -8.428 1.00 50.75 132 LEU A C 1
ATOM 1098 O O . LEU A 1 132 ? -0.847 -12.566 -8.687 1.00 50.75 132 LEU A O 1
ATOM 1102 N N . LEU A 1 133 ? -0.679 -10.886 -7.218 1.00 48.38 133 LEU A N 1
ATOM 1103 C CA . LEU A 1 133 ? -0.302 -11.717 -6.084 1.00 48.38 133 LEU A CA 1
ATOM 1104 C C . LEU A 1 133 ? -0.904 -11.174 -4.794 1.00 48.38 133 LEU A C 1
ATOM 1106 O O . LEU A 1 133 ? -0.949 -9.968 -4.559 1.00 48.38 133 LEU A O 1
ATOM 1110 N N . TYR A 1 134 ? -1.272 -12.119 -3.932 1.00 44.41 134 TYR A N 1
ATOM 1111 C CA . TYR A 1 134 ? -1.352 -11.924 -2.494 1.00 44.41 134 TYR A CA 1
ATOM 1112 C C . TYR A 1 134 ? -0.019 -11.296 -2.075 1.00 44.41 134 TYR A C 1
ATOM 1114 O O . TYR A 1 134 ? 0.998 -11.982 -2.111 1.00 44.41 134 TYR A O 1
ATOM 1122 N N . VAL A 1 135 ? 0.018 -10.003 -1.742 1.00 47.78 135 VAL A N 1
ATOM 1123 C CA . VAL A 1 135 ? 1.121 -9.484 -0.931 1.00 47.78 135 VAL A CA 1
ATOM 1124 C C . VAL A 1 135 ? 0.925 -10.210 0.393 1.00 47.78 135 VAL A C 1
ATOM 1126 O O . VAL A 1 135 ? -0.074 -9.935 1.070 1.00 47.78 135 VAL A O 1
ATOM 1129 N N . PRO A 1 136 ? 1.766 -11.196 0.765 1.00 42.16 136 PRO A N 1
ATOM 1130 C CA . PRO A 1 136 ? 1.751 -11.616 2.141 1.00 42.16 136 PRO A CA 1
ATOM 1131 C C . PRO A 1 136 ? 2.272 -10.383 2.855 1.00 42.16 136 PRO A C 1
ATOM 1133 O O . PRO A 1 136 ? 3.462 -10.071 2.800 1.00 42.16 136 PRO A O 1
ATOM 1136 N N . ILE A 1 137 ? 1.348 -9.622 3.430 1.00 43.47 137 ILE A N 1
ATOM 1137 C CA . ILE A 1 137 ? 1.648 -8.679 4.484 1.00 43.47 137 ILE A CA 1
ATOM 1138 C C . ILE A 1 137 ? 2.276 -9.569 5.562 1.00 43.47 137 ILE A C 1
ATOM 1140 O O . ILE A 1 137 ? 1.578 -10.236 6.326 1.00 43.47 137 ILE A O 1
ATOM 1144 N N . SER A 1 138 ? 3.586 -9.753 5.435 1.00 36.56 138 SER A N 1
ATOM 1145 C CA . SER A 1 138 ? 4.363 -10.724 6.179 1.00 36.56 138 SER A CA 1
ATOM 1146 C C . SER A 1 138 ? 4.547 -10.077 7.531 1.00 36.56 138 SER A C 1
ATOM 1148 O O . SER A 1 138 ? 5.184 -9.030 7.627 1.00 36.56 138 SER A O 1
ATOM 1150 N N . VAL A 1 139 ? 3.858 -10.639 8.519 1.00 35.41 139 VAL A N 1
ATOM 1151 C CA . VAL A 1 139 ? 4.106 -10.347 9.930 1.00 35.41 139 VAL A CA 1
ATOM 1152 C C . VAL A 1 139 ? 5.483 -10.881 10.287 1.00 35.41 139 VAL A C 1
ATOM 1154 O O . VAL A 1 139 ? 5.777 -12.018 9.847 1.00 35.41 139 VAL A O 1
#

Nearest PDB structures (foldseek):
  3ayh-assembly1_B  TM=8.644E-01  e=1.629E-09  Schizosaccharomyces pombe 972h-
  7d59-assembly1_G  TM=8.469E-01  e=2.788E-09  Homo sapiens
  7d58-assembly1_G  TM=8.510E-01  e=2.266E-08  Homo sapiens
  7ae3-assembly1_G  TM=8.585E-01  e=4.807E-08  Homo sapiens
  8cro-assembly1_E  TM=7.751E-01  e=2.722E-05  Pyrococcus furiosus DSM 3638

Secondary structure (DSSP, 8-state):
-HHHHHHHHHHHHTT-EETTTEEEEEEEEEEEEEEEEE-TTT--EEEEEEEEEEEE-PPTT-EEEEEEEEEETTEEEEE-SS---EEEEGGGSPSSEEEETTTTEEEEEEEETTEEEEEEE-TT-EEEEE--S------

Solvent-accessible surface area (backbone atoms only — not comparable to full-atom values): 8457 Å² total; per-residue (Å²): 110,71,70,57,54,53,50,54,56,51,73,72,43,56,74,40,75,43,87,98,64,31,40,28,63,46,80,67,48,76,77,44,76,56,71,68,47,70,41,93,87,78,70,44,80,49,59,52,68,45,64,46,69,42,53,58,57,88,53,71,69,40,75,47,72,31,30,26,69,44,57,50,90,66,23,39,32,29,23,45,100,89,50,66,85,43,76,44,49,48,92,74,52,70,80,56,59,50,74,41,81,90,81,48,29,43,34,36,48,44,81,52,98,90,41,84,44,77,48,75,51,54,73,67,40,78,45,82,46,64,31,86,54,78,73,72,82,74,126

Radius of gyration: 22.03 Å; Cα contacts (8 Å, |Δi|>4): 235; chains: 1; bounding box: 46×23×76 Å

Foldseek 3Di:
DVVVVQVVCQVPQDQDQDPPFAGFHAWDFWDDKADWDQDPPPRDTDIDTDGDTDHDDDDAQDKDKFFFAFAAPQFTWTDDPRGGGDTDGPVQDDPPKDADPVQRWIWHWDDDPNDIDIDIRDGGDIDIDTRNDDPPPPD

Sequence (139 aa):
MYFILVWFVFYFSISQLIYKVGLCISLWDILKIGESFISDVDGAYHTQVSFRFACFRPSVDEVLLGTVKSCSKFGIRVSMNFFDDIYIPADKLRHPSRFDYEQGSWIWEYAYEGETAELRIDRNDTIRNVLLLYVPISV

Organism: Fasciola gigantica (NCBI:txid46835)

pLDDT: mean 76.85, std 13.66, range [35.41, 90.31]

Mean predicted aligned error: 10.91 Å